Protein AF-A0A7X7JDB0-F1 (afdb_monomer_lite)

pLDDT: mean 76.6, std 17.52, range [38.16, 93.31]

Foldseek 3Di:
DDDDDDDDDDPPDDDPPPPPPPVPVVPPQLLRLLLVLLLVVLVVVCPVVVDDPVRSVVSSVVLSVVLVVVLVVCPPPDPVVNSVVSSQQSNPWDWDQDPNDIDIRTDDPPPD

Structure (mmCIF, N/CA/C/O backbone):
data_AF-A0A7X7JDB0-F1
#
_entry.id   AF-A0A7X7JDB0-F1
#
loop_
_atom_site.group_PDB
_atom_site.id
_atom_site.type_symbol
_atom_site.label_atom_id
_atom_site.label_alt_id
_atom_site.label_comp_id
_atom_site.label_asym_id
_atom_site.label_entity_id
_atom_site.label_seq_id
_atom_site.pdbx_PDB_ins_code
_atom_site.Cartn_x
_atom_site.Cartn_y
_atom_site.Cartn_z
_atom_site.occupancy
_atom_site.B_iso_or_equiv
_atom_site.auth_seq_id
_atom_site.auth_comp_id
_atom_site.auth_asym_id
_atom_site.auth_atom_id
_atom_site.pdbx_PDB_model_num
ATOM 1 N N . MET A 1 1 ? 81.107 20.202 18.793 1.00 38.38 1 MET A N 1
ATOM 2 C CA . MET A 1 1 ? 80.310 21.178 19.566 1.00 38.38 1 MET A CA 1
ATOM 3 C C . MET A 1 1 ? 78.838 20.782 19.511 1.00 38.38 1 MET A C 1
ATOM 5 O O . MET A 1 1 ? 78.437 20.265 18.482 1.00 38.38 1 MET A O 1
ATOM 9 N N . ALA A 1 2 ? 78.121 21.019 20.621 1.00 44.66 2 ALA A N 1
ATOM 10 C CA . ALA A 1 2 ? 76.658 21.043 20.850 1.00 44.66 2 ALA A CA 1
ATOM 11 C C . ALA A 1 2 ? 75.827 19.797 20.439 1.00 44.66 2 ALA A C 1
ATOM 13 O O . ALA A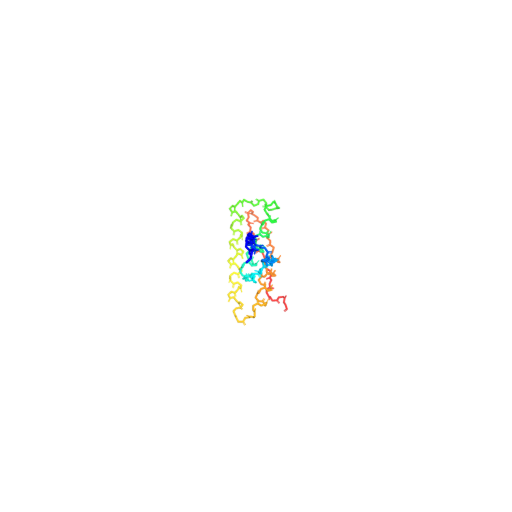 1 2 ? 75.611 19.561 19.261 1.00 44.66 2 ALA A O 1
ATOM 14 N N . ARG A 1 3 ? 75.470 18.859 21.338 1.00 44.59 3 ARG A N 1
ATOM 15 C CA . ARG A 1 3 ? 74.411 18.863 22.392 1.00 44.59 3 ARG A CA 1
ATOM 16 C C . ARG A 1 3 ? 72.982 19.142 21.881 1.00 44.59 3 ARG A C 1
ATOM 18 O O . ARG A 1 3 ? 72.716 20.284 21.550 1.00 44.59 3 ARG A O 1
ATOM 25 N N . ARG A 1 4 ? 72.118 18.115 22.053 1.00 48.72 4 ARG A N 1
ATOM 26 C CA . ARG A 1 4 ? 70.764 18.119 22.683 1.00 48.72 4 ARG A CA 1
ATOM 27 C C . ARG A 1 4 ? 69.717 19.059 22.051 1.00 48.72 4 ARG A C 1
ATOM 29 O O . ARG A 1 4 ? 70.012 20.188 21.733 1.00 48.72 4 ARG A O 1
ATOM 36 N N . GLU A 1 5 ? 68.443 18.732 21.890 1.00 50.44 5 GLU A N 1
ATOM 37 C CA . GLU A 1 5 ? 67.515 17.867 22.615 1.00 50.44 5 GLU A CA 1
ATOM 38 C C . GLU A 1 5 ? 66.185 17.914 21.826 1.00 50.44 5 GLU A C 1
ATOM 40 O O . GLU A 1 5 ? 65.888 18.935 21.215 1.00 50.44 5 GLU A O 1
ATOM 45 N N . ARG A 1 6 ? 65.375 16.851 21.928 1.00 55.41 6 ARG A N 1
ATOM 46 C CA . ARG A 1 6 ? 63.895 16.864 21.952 1.00 55.41 6 ARG A CA 1
ATOM 47 C C . ARG A 1 6 ? 63.127 17.674 20.890 1.00 55.41 6 ARG A C 1
ATOM 49 O O . ARG A 1 6 ? 63.051 18.896 20.972 1.00 55.41 6 ARG A O 1
ATOM 56 N N . ARG A 1 7 ? 62.300 16.955 20.121 1.00 54.41 7 ARG A N 1
ATOM 57 C CA . ARG A 1 7 ? 60.819 17.019 20.196 1.00 54.41 7 ARG A CA 1
ATOM 58 C C . ARG A 1 7 ? 60.202 16.022 19.203 1.00 54.41 7 ARG A C 1
ATOM 60 O O . ARG A 1 7 ? 60.166 16.287 18.012 1.00 54.41 7 ARG A O 1
ATOM 67 N N . GLU A 1 8 ? 59.688 14.907 19.718 1.00 56.81 8 GLU A N 1
ATOM 68 C CA . GLU A 1 8 ? 58.371 14.427 19.272 1.00 56.81 8 GLU A CA 1
ATOM 69 C C . GLU A 1 8 ? 57.351 15.450 19.803 1.00 56.81 8 GLU A C 1
ATOM 71 O O . GLU A 1 8 ? 57.485 15.893 20.952 1.00 56.81 8 GLU A O 1
ATOM 76 N N . PRO A 1 9 ? 56.472 15.982 18.943 1.00 49.16 9 PRO A N 1
ATOM 77 C CA . PRO A 1 9 ? 55.128 15.420 18.741 1.00 49.16 9 PRO A CA 1
ATOM 78 C C . PRO A 1 9 ? 54.770 15.456 17.229 1.00 49.16 9 PRO A C 1
ATOM 80 O O . PRO A 1 9 ? 55.469 16.088 16.452 1.00 49.16 9 PRO A O 1
ATOM 83 N N . GLN A 1 10 ? 53.755 14.815 16.661 1.00 48.53 10 GLN A N 1
ATOM 84 C CA . GLN A 1 10 ? 52.396 14.546 17.108 1.00 48.53 10 GLN A CA 1
ATOM 85 C C . GLN A 1 10 ? 51.769 13.639 16.022 1.00 48.53 10 GLN A C 1
ATOM 87 O O . GLN A 1 10 ? 52.063 13.848 14.842 1.00 48.53 10 GLN A O 1
ATOM 92 N N . PRO A 1 11 ? 50.917 12.656 16.350 1.00 50.03 11 PRO A N 1
ATOM 93 C CA . PRO A 1 11 ? 50.063 12.048 15.343 1.00 50.03 11 PRO A CA 1
ATOM 94 C C . PRO A 1 11 ? 48.993 13.083 14.989 1.00 50.03 11 PRO A C 1
ATOM 96 O O . PRO A 1 11 ? 48.134 13.372 15.823 1.00 50.03 11 PRO A O 1
ATOM 99 N N . ASP A 1 12 ? 49.045 13.653 13.785 1.00 46.03 12 ASP A N 1
ATOM 100 C CA . ASP A 1 12 ? 47.911 14.409 13.243 1.00 46.03 12 ASP A CA 1
ATOM 101 C C . ASP A 1 12 ? 46.805 13.403 12.898 1.00 46.03 12 ASP A C 1
ATOM 103 O O . ASP A 1 12 ? 46.630 12.937 11.772 1.00 46.03 12 ASP A O 1
ATOM 107 N N . ARG A 1 13 ? 46.084 13.014 13.952 1.00 51.25 13 ARG A N 1
ATOM 108 C CA . ARG A 1 13 ? 44.655 12.759 13.861 1.00 51.25 13 ARG A CA 1
ATOM 109 C C . ARG A 1 13 ? 44.000 14.027 13.317 1.00 51.25 13 ARG A C 1
ATOM 111 O O . ARG A 1 13 ? 44.428 15.127 13.635 1.00 51.25 13 ARG A O 1
ATOM 118 N N . GLU A 1 14 ? 42.912 13.825 12.585 1.00 51.72 14 GLU A N 1
ATOM 119 C CA . GLU A 1 14 ? 41.946 14.858 12.199 1.00 51.72 14 GLU A CA 1
ATOM 120 C C . GLU A 1 14 ? 42.355 15.709 10.994 1.00 51.72 14 GLU A C 1
ATOM 122 O O . GLU A 1 14 ? 42.725 16.876 11.084 1.00 51.72 14 GLU A O 1
ATOM 127 N N . ARG A 1 15 ? 42.137 15.129 9.812 1.00 48.94 15 ARG A N 1
ATOM 128 C CA . ARG A 1 15 ? 41.114 15.630 8.880 1.00 48.94 15 ARG A CA 1
ATOM 129 C C . ARG A 1 15 ? 40.831 14.559 7.826 1.00 48.94 15 ARG A C 1
ATOM 131 O O . ARG A 1 15 ? 40.924 14.805 6.625 1.00 48.94 15 ARG A O 1
ATOM 138 N N . ASP A 1 16 ? 40.356 13.402 8.297 1.00 44.94 16 ASP A N 1
ATOM 139 C CA . ASP A 1 16 ? 39.174 12.819 7.660 1.00 44.94 16 ASP A CA 1
ATOM 140 C C . ASP A 1 16 ? 38.101 13.887 7.800 1.00 44.94 16 ASP A C 1
ATOM 142 O O . ASP A 1 16 ? 37.413 14.013 8.808 1.00 44.94 16 ASP A O 1
ATOM 146 N N . ARG A 1 17 ? 38.129 14.812 6.842 1.00 50.50 17 ARG A N 1
ATOM 147 C CA . ARG A 1 17 ? 37.141 15.852 6.685 1.00 50.50 17 ARG A CA 1
ATOM 148 C C . ARG A 1 17 ? 35.876 15.056 6.516 1.00 50.50 17 ARG A C 1
ATOM 150 O O . ARG A 1 17 ? 35.732 14.445 5.460 1.00 50.50 17 ARG A O 1
ATOM 157 N N . GLU A 1 18 ? 35.087 15.009 7.588 1.00 53.06 18 GLU A N 1
ATOM 158 C CA . GLU A 1 18 ? 33.731 14.498 7.648 1.00 53.06 18 GLU A CA 1
ATOM 159 C C . GLU A 1 18 ? 33.100 14.840 6.308 1.00 53.06 18 GLU A C 1
ATOM 161 O O . GLU A 1 18 ? 32.641 15.958 6.053 1.00 53.06 18 GLU A O 1
ATOM 166 N N . ARG A 1 19 ? 33.166 13.881 5.381 1.00 50.09 19 ARG A N 1
ATOM 167 C CA . ARG A 1 19 ? 32.180 13.828 4.336 1.00 50.09 19 ARG A CA 1
ATOM 168 C C . ARG A 1 19 ? 30.934 13.711 5.192 1.00 50.09 19 ARG A C 1
ATOM 170 O O . ARG A 1 19 ? 30.899 12.806 6.029 1.00 50.09 19 ARG A O 1
ATOM 177 N N . PRO A 1 20 ? 29.944 14.604 5.049 1.00 50.06 20 PRO A N 1
ATOM 178 C CA . PRO A 1 20 ? 28.624 14.172 5.419 1.00 50.06 20 PRO A CA 1
ATOM 179 C C . PRO A 1 20 ? 28.517 12.839 4.690 1.00 50.06 20 PRO A C 1
ATOM 181 O O . PRO A 1 20 ? 28.687 12.792 3.461 1.00 50.06 20 PRO A O 1
ATOM 184 N N . GLU A 1 21 ? 28.361 11.759 5.442 1.00 50.81 21 GLU A N 1
ATOM 185 C CA . GLU A 1 21 ? 27.565 10.649 4.982 1.00 50.81 21 GLU A CA 1
ATOM 186 C C . GLU A 1 21 ? 26.248 11.330 4.607 1.00 50.81 21 GLU A C 1
ATOM 188 O O . GLU A 1 21 ? 25.311 11.449 5.383 1.00 50.81 21 GLU A O 1
ATOM 193 N N . ARG A 1 22 ? 26.211 11.920 3.402 1.00 47.09 22 ARG A N 1
ATOM 194 C CA . ARG A 1 22 ? 25.029 11.850 2.593 1.00 47.09 22 ARG A CA 1
ATOM 195 C C . ARG A 1 22 ? 24.848 10.356 2.599 1.00 47.09 22 ARG A C 1
ATOM 197 O O . ARG A 1 22 ? 25.644 9.662 1.962 1.00 47.09 22 ARG A O 1
ATOM 204 N N . GLU A 1 23 ? 23.935 9.890 3.448 1.00 50.19 23 GLU A N 1
ATOM 205 C CA . GLU A 1 23 ? 23.123 8.742 3.126 1.00 50.19 23 GLU A CA 1
ATOM 206 C C . GLU A 1 23 ? 22.862 8.939 1.643 1.00 50.19 23 GLU A C 1
ATOM 208 O O . GLU A 1 23 ? 22.119 9.822 1.208 1.00 50.19 23 GLU A O 1
ATOM 213 N N . ILE A 1 24 ? 23.674 8.259 0.838 1.00 47.81 24 ILE A N 1
ATOM 214 C CA . ILE A 1 24 ? 23.280 7.936 -0.501 1.00 47.81 24 ILE A CA 1
ATOM 215 C C . ILE A 1 24 ? 22.104 7.051 -0.141 1.00 47.81 24 ILE A C 1
ATOM 217 O O . ILE A 1 24 ? 22.314 5.904 0.242 1.00 47.81 24 ILE A O 1
ATOM 221 N N . GLU A 1 25 ? 20.912 7.653 -0.045 1.00 52.78 25 GLU A N 1
ATOM 222 C CA . GLU A 1 25 ? 19.671 6.914 -0.117 1.00 52.78 25 GLU A CA 1
ATOM 223 C C . GLU A 1 25 ? 19.861 6.142 -1.410 1.00 52.78 25 GLU A C 1
ATOM 225 O O . GLU A 1 25 ? 19.766 6.695 -2.511 1.00 52.78 25 GLU A O 1
ATOM 230 N N . GLU A 1 26 ? 20.321 4.897 -1.266 1.00 56.69 26 GLU A N 1
ATOM 231 C CA . GLU A 1 26 ? 20.282 3.944 -2.347 1.00 56.69 26 GLU A CA 1
ATOM 232 C C . GLU A 1 26 ? 18.865 4.066 -2.888 1.00 56.69 26 GLU A C 1
ATOM 234 O O . GLU A 1 26 ? 17.929 4.103 -2.077 1.00 56.69 26 GLU A O 1
ATOM 239 N N . PRO A 1 27 ? 18.699 4.260 -4.206 1.00 56.66 27 PRO A N 1
ATOM 240 C CA . PRO A 1 27 ? 17.381 4.488 -4.765 1.00 56.66 27 PRO A CA 1
ATOM 241 C C . PRO A 1 27 ? 16.471 3.386 -4.237 1.00 56.66 27 PRO A C 1
ATOM 243 O O . PRO A 1 27 ? 16.732 2.206 -4.474 1.00 56.66 27 PRO A O 1
ATOM 246 N N . GLU A 1 28 ? 15.483 3.772 -3.422 1.00 60.50 28 GLU A N 1
ATOM 2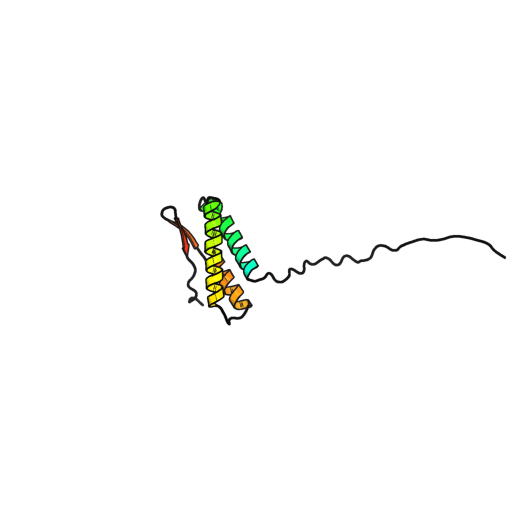47 C CA . GLU A 1 28 ? 14.618 2.803 -2.767 1.00 60.50 28 GLU A CA 1
ATOM 248 C C . GLU A 1 28 ? 14.039 1.903 -3.844 1.00 60.50 28 GLU A C 1
ATOM 250 O O . GLU A 1 28 ? 13.391 2.390 -4.776 1.00 60.50 28 GLU A O 1
ATOM 255 N N . HIS A 1 29 ? 14.287 0.598 -3.720 1.00 65.00 29 HIS A N 1
ATOM 256 C CA . HIS A 1 29 ? 13.660 -0.379 -4.592 1.00 65.00 29 HIS A CA 1
ATOM 257 C C . HIS A 1 29 ? 12.152 -0.104 -4.639 1.00 65.00 29 HIS A C 1
ATOM 259 O O . HIS A 1 29 ? 11.528 0.195 -3.621 1.00 65.00 29 HIS A O 1
ATOM 265 N N . GLU A 1 30 ? 11.558 -0.203 -5.824 1.00 67.50 30 GLU A N 1
ATOM 266 C CA . GLU A 1 30 ? 10.164 0.181 -6.093 1.00 67.50 30 GLU A CA 1
ATOM 267 C C . GLU A 1 30 ? 9.171 -0.488 -5.125 1.00 67.50 30 GLU A C 1
ATOM 269 O O . GLU A 1 30 ? 8.183 0.110 -4.695 1.00 67.50 30 GLU A O 1
ATOM 274 N N . SER A 1 31 ? 9.489 -1.716 -4.710 1.00 66.81 31 SER A N 1
ATOM 275 C CA . SER A 1 31 ? 8.760 -2.490 -3.708 1.00 66.81 31 SER A CA 1
ATOM 276 C C . SER A 1 31 ? 8.795 -1.868 -2.306 1.00 66.81 31 SER A C 1
ATOM 278 O O . SER A 1 31 ? 7.797 -1.924 -1.589 1.00 66.81 31 SER A O 1
ATOM 280 N N . VAL A 1 32 ? 9.905 -1.239 -1.915 1.00 73.19 32 VAL A N 1
ATOM 281 C CA . VAL A 1 32 ? 10.064 -0.534 -0.634 1.00 73.19 32 VAL A CA 1
ATOM 282 C C . VAL A 1 32 ? 9.233 0.744 -0.626 1.00 73.19 32 VAL A C 1
ATOM 284 O O . VAL A 1 32 ? 8.511 0.989 0.341 1.00 73.19 32 VAL A O 1
ATOM 287 N N . ALA A 1 33 ? 9.257 1.512 -1.717 1.00 75.69 33 ALA A N 1
ATOM 288 C CA . ALA A 1 33 ? 8.430 2.709 -1.853 1.00 75.69 33 ALA A CA 1
ATOM 289 C C . ALA A 1 33 ? 6.928 2.365 -1.785 1.00 75.69 33 ALA A C 1
ATOM 291 O O . ALA A 1 33 ? 6.166 3.021 -1.068 1.00 75.69 33 ALA A O 1
ATOM 292 N N . ALA A 1 34 ? 6.506 1.287 -2.455 1.00 75.81 34 ALA A N 1
ATOM 293 C CA . ALA A 1 34 ? 5.129 0.805 -2.393 1.00 75.81 34 ALA A CA 1
ATOM 294 C C . ALA A 1 34 ? 4.736 0.338 -0.979 1.00 75.81 34 ALA A C 1
ATOM 296 O O . ALA A 1 34 ? 3.675 0.718 -0.480 1.00 75.81 34 ALA A O 1
ATOM 297 N N . LEU A 1 35 ? 5.602 -0.422 -0.295 1.00 82.88 35 LEU A N 1
ATOM 298 C CA . LEU A 1 35 ? 5.383 -0.853 1.091 1.00 82.88 35 LEU A CA 1
ATOM 299 C C . LEU A 1 35 ? 5.246 0.334 2.048 1.00 82.88 35 LEU A C 1
ATOM 301 O O . LEU A 1 35 ? 4.329 0.358 2.870 1.00 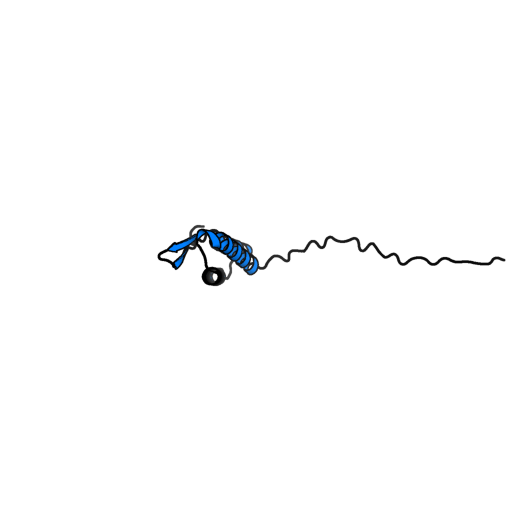82.88 35 LEU A O 1
ATOM 305 N N . LYS A 1 36 ? 6.110 1.345 1.920 1.00 84.44 36 LYS A N 1
ATOM 306 C CA . LYS A 1 36 ? 6.005 2.582 2.703 1.00 84.44 36 LYS A CA 1
ATOM 307 C C . LYS A 1 36 ? 4.672 3.281 2.452 1.00 84.44 36 LYS A C 1
ATOM 309 O O . LYS A 1 36 ? 3.991 3.624 3.415 1.00 84.44 36 LYS A O 1
ATOM 314 N N . GLY A 1 37 ? 4.253 3.404 1.191 1.00 84.25 37 GLY A N 1
ATOM 315 C CA . GLY A 1 37 ? 2.941 3.950 0.833 1.00 84.25 37 GLY A CA 1
ATOM 316 C C . GLY A 1 37 ? 1.780 3.197 1.494 1.00 84.25 37 GLY A C 1
ATOM 317 O O . GLY A 1 37 ? 0.891 3.818 2.083 1.00 84.25 37 GLY A O 1
ATOM 318 N N . ILE A 1 38 ? 1.817 1.860 1.480 1.00 87.75 38 ILE A N 1
ATOM 319 C CA . ILE A 1 38 ? 0.803 1.007 2.119 1.00 87.75 38 ILE A CA 1
ATOM 320 C C . ILE A 1 38 ? 0.764 1.231 3.637 1.00 87.75 38 ILE A C 1
ATOM 322 O O . ILE A 1 38 ? -0.320 1.367 4.213 1.00 87.75 38 ILE A O 1
ATOM 326 N N . LEU A 1 39 ? 1.924 1.296 4.295 1.00 87.75 39 LEU A N 1
ATOM 327 C CA . LEU A 1 39 ? 2.012 1.526 5.740 1.00 87.75 39 LEU A CA 1
ATOM 328 C C . LEU A 1 39 ? 1.502 2.918 6.122 1.00 87.75 39 LEU A C 1
ATOM 330 O O . LEU A 1 39 ? 0.693 3.046 7.045 1.00 87.75 39 LEU A O 1
ATOM 334 N N . THR A 1 40 ? 1.906 3.954 5.384 1.00 88.94 40 THR A N 1
ATOM 335 C CA . THR A 1 40 ? 1.421 5.324 5.588 1.00 88.94 40 THR A CA 1
ATOM 336 C C . THR A 1 40 ? -0.097 5.382 5.454 1.00 88.94 40 THR A C 1
ATOM 338 O O . THR A 1 40 ? -0.770 5.923 6.332 1.00 88.94 40 THR A O 1
ATOM 341 N N . LYS A 1 41 ? -0.664 4.747 4.426 1.00 87.12 41 LYS A N 1
ATOM 342 C CA . LYS A 1 41 ? -2.113 4.711 4.220 1.00 87.12 41 LYS A CA 1
ATOM 343 C C . LYS A 1 41 ? -2.853 3.906 5.283 1.00 87.12 41 LYS A C 1
ATOM 345 O O . LYS A 1 41 ? -3.882 4.342 5.779 1.00 87.12 41 LYS A O 1
ATOM 350 N N . THR A 1 42 ? -2.327 2.755 5.685 1.00 86.38 42 THR A N 1
ATOM 351 C CA . THR A 1 42 ? -2.955 1.951 6.743 1.00 86.38 42 THR A CA 1
ATOM 352 C C . THR A 1 42 ? -2.948 2.699 8.074 1.00 86.38 42 THR A C 1
ATOM 354 O O . THR A 1 42 ? -3.958 2.725 8.774 1.00 86.38 42 THR A O 1
ATOM 357 N N . SER A 1 43 ? -1.838 3.367 8.407 1.00 87.12 43 SER A N 1
ATOM 358 C CA . SER A 1 43 ? -1.722 4.128 9.655 1.00 87.12 43 SER A CA 1
ATOM 359 C C . SER A 1 43 ? -2.717 5.289 9.745 1.00 87.12 43 SER A C 1
ATOM 361 O O . SER A 1 43 ? -3.280 5.522 10.818 1.00 87.12 43 SER A O 1
ATOM 363 N N . SER A 1 44 ? -3.005 5.971 8.629 1.00 87.69 44 SER A N 1
ATOM 364 C CA . SER A 1 44 ? -4.005 7.045 8.593 1.00 87.69 44 SER A CA 1
ATOM 365 C C . SER A 1 44 ? -5.440 6.533 8.773 1.00 87.69 44 SER A C 1
ATOM 367 O O . SER A 1 44 ? -6.299 7.284 9.234 1.00 87.69 44 SER A O 1
ATOM 369 N N . LEU A 1 45 ? -5.691 5.249 8.493 1.00 88.94 45 LEU A N 1
ATOM 370 C CA . LEU A 1 45 ? -7.005 4.609 8.586 1.00 88.94 45 LEU A CA 1
ATOM 371 C C . LEU A 1 45 ? -7.287 3.938 9.938 1.00 88.94 45 LEU A C 1
ATOM 373 O O . LEU A 1 45 ? -8.448 3.643 10.225 1.00 88.94 45 LEU A O 1
ATOM 377 N N . LEU A 1 46 ? -6.276 3.763 10.800 1.00 86.75 46 LEU A N 1
ATOM 378 C CA . LEU A 1 46 ? -6.423 3.083 12.096 1.00 86.75 46 LEU A CA 1
ATOM 379 C C . LEU A 1 46 ? -7.543 3.675 12.959 1.00 86.75 46 LEU A C 1
ATOM 381 O O . LEU A 1 46 ? -8.411 2.948 13.434 1.00 86.75 46 LEU A O 1
ATOM 385 N N . LYS A 1 47 ? -7.537 4.999 13.163 1.00 85.94 47 LYS A N 1
ATOM 386 C CA . LYS A 1 47 ? -8.554 5.678 13.983 1.00 85.94 47 LYS A CA 1
ATOM 387 C C . LYS A 1 47 ? -9.879 5.880 13.237 1.00 85.94 47 LYS A C 1
ATOM 389 O O . LYS A 1 47 ? -10.904 5.550 13.823 1.00 85.94 47 LYS A O 1
ATOM 394 N N . PRO A 1 48 ? -9.899 6.386 11.986 1.00 87.44 48 PRO A N 1
ATOM 395 C CA . PRO A 1 48 ? -11.153 6.652 11.280 1.00 87.44 48 PRO A CA 1
ATOM 396 C C . PRO A 1 48 ? -12.012 5.409 11.033 1.00 87.44 48 PRO A C 1
ATOM 398 O O . PRO A 1 48 ? -13.232 5.505 11.094 1.00 87.44 48 PRO A O 1
ATOM 401 N N . LEU A 1 49 ? -11.392 4.251 10.782 1.00 87.50 49 LEU A N 1
ATOM 402 C CA . LEU A 1 49 ? -12.107 2.993 10.534 1.00 87.50 49 LEU A CA 1
ATOM 403 C C . LEU A 1 49 ? -12.144 2.063 11.754 1.00 87.50 49 LEU A C 1
ATOM 405 O O . LEU A 1 49 ? -12.638 0.938 11.642 1.00 87.50 49 LEU A O 1
ATOM 409 N N . GLY A 1 50 ? -11.607 2.511 12.895 1.00 89.44 50 GLY A N 1
ATOM 410 C CA . GLY A 1 50 ? -11.540 1.726 14.128 1.00 89.44 50 GLY A CA 1
ATOM 411 C C . GLY A 1 50 ? -10.841 0.381 13.936 1.00 89.44 50 GLY A C 1
ATOM 412 O O . GLY A 1 50 ? -11.338 -0.630 14.421 1.00 89.44 50 GLY A O 1
ATOM 413 N N . LEU A 1 51 ? -9.740 0.352 13.179 1.00 90.06 51 LEU A N 1
ATOM 414 C CA . LEU A 1 51 ? -9.067 -0.896 12.826 1.00 90.06 51 LEU A CA 1
ATOM 415 C C . LEU A 1 51 ? -8.418 -1.530 14.055 1.00 90.06 51 LEU A C 1
ATOM 417 O O . LEU A 1 51 ? -7.605 -0.9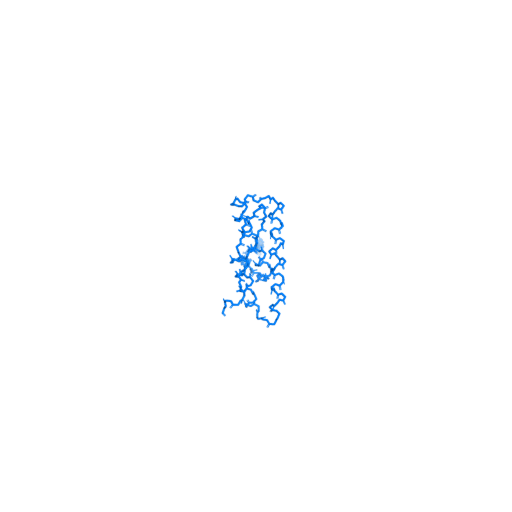12 14.749 1.00 90.06 51 LEU A O 1
ATOM 421 N N . THR A 1 52 ? -8.715 -2.802 14.270 1.00 91.31 52 THR A N 1
ATOM 422 C CA . THR A 1 52 ? -7.938 -3.664 15.158 1.00 91.31 52 THR A CA 1
ATOM 423 C C . THR A 1 52 ? -6.547 -3.931 14.565 1.00 91.31 52 THR A C 1
ATOM 425 O O . THR A 1 52 ? -6.350 -3.824 13.350 1.00 91.31 52 THR A O 1
ATOM 428 N N . PRO A 1 53 ? -5.556 -4.327 15.384 1.00 87.94 53 PRO A N 1
ATOM 429 C CA . PRO A 1 53 ? -4.238 -4.717 14.879 1.00 87.94 53 PRO A CA 1
ATOM 430 C C . PRO A 1 53 ? -4.300 -5.823 13.814 1.00 87.94 53 PRO A C 1
ATOM 432 O O . PRO A 1 53 ? -3.542 -5.801 12.844 1.00 87.94 53 PRO A O 1
ATOM 435 N N . GLN A 1 54 ? -5.224 -6.774 13.971 1.00 90.75 54 GLN A N 1
ATOM 436 C CA . GLN A 1 54 ? -5.450 -7.861 13.024 1.00 90.75 54 GLN A CA 1
ATOM 437 C C . GLN A 1 54 ? -5.997 -7.337 11.693 1.00 90.75 54 GLN A C 1
ATOM 439 O O . GLN A 1 54 ? -5.470 -7.689 10.642 1.00 90.75 54 GLN A O 1
ATOM 444 N N . GLU A 1 55 ? -7.001 -6.460 11.729 1.00 90.69 55 GLU A N 1
ATOM 445 C CA . GLU A 1 55 ? -7.560 -5.839 10.523 1.00 90.69 55 GLU A CA 1
ATOM 446 C C . GLU A 1 55 ? -6.531 -4.965 9.800 1.00 90.69 55 GLU A C 1
ATOM 448 O O . GLU A 1 55 ? -6.428 -5.028 8.579 1.00 90.69 55 GLU A O 1
ATOM 453 N N . ALA A 1 56 ? -5.726 -4.197 10.538 1.00 88.62 56 ALA A N 1
ATOM 454 C CA . ALA A 1 56 ? -4.647 -3.401 9.961 1.00 88.62 56 ALA A CA 1
ATOM 455 C C . ALA A 1 56 ? -3.594 -4.288 9.277 1.00 88.62 56 ALA A C 1
ATOM 457 O O . ALA A 1 56 ? -3.155 -3.988 8.169 1.00 88.62 56 ALA A O 1
ATOM 458 N N . THR A 1 57 ? -3.229 -5.412 9.902 1.00 88.56 57 THR A N 1
ATOM 459 C CA . THR A 1 57 ? -2.291 -6.385 9.320 1.00 88.56 57 THR A CA 1
ATOM 460 C C . THR A 1 57 ? -2.865 -7.008 8.046 1.00 88.56 57 THR A C 1
ATOM 462 O O . THR A 1 57 ? -2.189 -7.046 7.019 1.00 88.56 57 THR A O 1
ATOM 465 N N . ALA A 1 58 ? -4.128 -7.440 8.083 1.00 91.00 58 ALA A N 1
ATOM 466 C CA . ALA A 1 58 ? -4.813 -8.012 6.927 1.00 91.00 58 ALA A CA 1
ATOM 467 C C . ALA A 1 58 ? -4.969 -6.996 5.781 1.00 91.00 58 ALA A C 1
ATOM 469 O O . ALA A 1 58 ? -4.838 -7.359 4.612 1.00 91.00 58 ALA A O 1
ATOM 470 N N . LEU A 1 59 ? -5.207 -5.721 6.106 1.00 91.56 59 LEU A N 1
ATOM 471 C CA . LEU A 1 59 ? -5.282 -4.635 5.132 1.00 91.56 59 LEU A CA 1
ATOM 472 C C . LEU A 1 59 ? -3.934 -4.418 4.432 1.00 91.56 59 LEU A C 1
ATOM 474 O O . LEU A 1 59 ? -3.895 -4.386 3.204 1.00 91.56 59 LEU A O 1
ATOM 478 N N . VAL A 1 60 ? -2.833 -4.338 5.189 1.00 91.81 60 VAL A N 1
ATOM 479 C CA . VAL A 1 60 ? -1.477 -4.227 4.620 1.00 91.81 60 VAL A CA 1
ATOM 480 C C . VAL A 1 60 ? -1.184 -5.404 3.697 1.00 91.81 60 VAL A C 1
ATOM 482 O O . VAL A 1 60 ? -0.723 -5.195 2.577 1.00 91.81 60 VAL A O 1
ATOM 485 N N . GLN A 1 61 ? -1.487 -6.628 4.139 1.00 91.25 61 GLN A N 1
ATOM 486 C CA . GLN A 1 61 ? -1.248 -7.832 3.350 1.00 91.25 61 GLN A CA 1
ATOM 487 C C . GLN A 1 61 ? -2.025 -7.806 2.028 1.00 91.25 61 GLN A C 1
ATOM 489 O O . GLN A 1 61 ? -1.420 -7.962 0.970 1.00 91.25 61 GLN A O 1
ATOM 494 N N . ARG A 1 62 ? -3.335 -7.532 2.067 1.00 92.19 62 ARG A N 1
ATOM 495 C CA . ARG A 1 62 ? -4.170 -7.426 0.858 1.00 92.19 62 ARG A CA 1
ATOM 496 C C . ARG A 1 62 ? -3.667 -6.354 -0.101 1.00 92.19 62 ARG A C 1
ATOM 498 O O . ARG A 1 62 ? -3.606 -6.577 -1.308 1.00 92.19 62 ARG A O 1
ATOM 505 N N . MET A 1 63 ? -3.290 -5.191 0.430 1.00 91.25 63 MET A N 1
ATOM 506 C CA . MET A 1 63 ? -2.759 -4.111 -0.394 1.00 91.25 63 MET A CA 1
ATOM 507 C C . MET A 1 63 ? -1.426 -4.475 -1.045 1.00 91.25 63 MET A C 1
ATOM 509 O O . MET A 1 63 ? -1.203 -4.123 -2.201 1.00 91.25 63 MET A O 1
ATOM 513 N N . TYR A 1 64 ? -0.564 -5.193 -0.328 1.00 89.69 64 TYR A N 1
ATOM 514 C CA . TYR A 1 64 ? 0.711 -5.659 -0.854 1.00 89.69 64 TYR A CA 1
ATOM 515 C C . TYR A 1 64 ? 0.533 -6.733 -1.932 1.00 89.69 64 TYR A C 1
ATOM 517 O O . TYR A 1 64 ? 1.137 -6.626 -2.995 1.00 89.69 64 TYR A O 1
ATOM 525 N N . GLU A 1 65 ? -0.346 -7.713 -1.710 1.00 89.81 65 GLU A N 1
ATOM 526 C CA . GLU A 1 65 ? -0.694 -8.736 -2.705 1.00 89.81 65 GLU A CA 1
ATOM 527 C C . GLU A 1 65 ? -1.209 -8.104 -4.008 1.00 89.81 65 GLU A C 1
ATOM 529 O O . GLU A 1 65 ? -0.770 -8.488 -5.091 1.00 89.81 65 GLU A O 1
ATOM 534 N N . ASN A 1 66 ? -2.058 -7.074 -3.919 1.00 89.44 66 ASN A N 1
ATOM 535 C CA . ASN A 1 66 ? -2.531 -6.346 -5.099 1.00 89.44 66 ASN A CA 1
ATOM 536 C C . ASN A 1 66 ? -1.405 -5.590 -5.825 1.00 89.44 66 ASN A C 1
ATOM 538 O O . ASN A 1 66 ? -1.371 -5.566 -7.053 1.00 89.44 66 ASN A O 1
ATOM 542 N N . VAL A 1 67 ? -0.472 -4.976 -5.089 1.00 88.62 67 VAL A N 1
ATOM 543 C CA . VAL A 1 67 ? 0.707 -4.336 -5.696 1.00 88.62 67 VAL A CA 1
ATOM 544 C C . VAL A 1 67 ? 1.551 -5.361 -6.451 1.00 88.62 67 VAL A C 1
ATOM 546 O O . VAL A 1 67 ? 1.975 -5.066 -7.563 1.00 88.62 67 VAL A O 1
ATOM 549 N N . LEU A 1 68 ? 1.757 -6.559 -5.895 1.00 88.75 68 LEU A N 1
ATOM 550 C CA . LEU A 1 68 ? 2.494 -7.631 -6.572 1.00 88.75 68 LEU A CA 1
ATOM 551 C C . LEU A 1 68 ? 1.780 -8.124 -7.839 1.00 88.75 68 LEU A C 1
ATOM 553 O O . LEU A 1 68 ? 2.433 -8.318 -8.862 1.00 88.75 68 LEU A O 1
ATOM 557 N N . ASP A 1 69 ? 0.454 -8.294 -7.794 1.00 88.75 69 ASP A N 1
ATOM 558 C CA . ASP A 1 69 ? -0.338 -8.666 -8.976 1.00 88.75 69 ASP A CA 1
ATOM 559 C C . ASP A 1 69 ? -0.228 -7.605 -10.080 1.00 88.75 69 ASP A C 1
ATOM 561 O O . ASP A 1 69 ? 0.074 -7.907 -11.236 1.00 88.75 69 ASP A O 1
ATOM 565 N N . MET A 1 70 ? -0.399 -6.335 -9.713 1.00 86.75 70 MET A N 1
ATOM 566 C CA . MET A 1 70 ? -0.268 -5.223 -10.647 1.00 86.75 70 MET A CA 1
ATOM 567 C C . MET A 1 70 ? 1.135 -5.100 -11.220 1.00 86.75 70 MET A C 1
ATOM 569 O O . MET A 1 70 ? 1.278 -4.854 -12.414 1.00 86.75 70 MET A O 1
ATOM 573 N N . ASP A 1 71 ? 2.161 -5.297 -10.401 1.00 87.12 71 ASP A N 1
ATOM 574 C CA . ASP A 1 71 ? 3.542 -5.269 -10.857 1.00 87.12 71 ASP A CA 1
ATOM 575 C C . ASP A 1 71 ? 3.818 -6.382 -11.879 1.00 87.12 71 ASP A C 1
ATOM 577 O O . ASP A 1 71 ? 4.387 -6.135 -12.944 1.00 87.12 71 ASP A O 1
ATOM 581 N N . GLY A 1 72 ? 3.294 -7.586 -11.627 1.00 86.75 72 GLY A N 1
ATOM 582 C CA . GLY A 1 72 ? 3.342 -8.704 -12.571 1.00 86.75 72 GLY A CA 1
ATOM 583 C C . GLY A 1 72 ? 2.637 -8.422 -13.905 1.00 86.75 72 GLY A C 1
ATOM 584 O O . GLY A 1 72 ? 3.023 -8.969 -14.937 1.00 86.75 72 GLY A O 1
ATOM 585 N N . ARG A 1 73 ? 1.638 -7.532 -13.925 1.00 88.38 73 ARG A N 1
ATOM 586 C CA . ARG A 1 73 ? 0.946 -7.099 -15.154 1.00 88.38 73 ARG A CA 1
ATOM 587 C C . ARG A 1 73 ? 1.698 -6.019 -15.932 1.00 88.38 73 ARG A C 1
ATOM 589 O O . ARG A 1 73 ? 1.383 -5.801 -17.098 1.00 88.38 73 ARG A O 1
ATOM 596 N N . LEU A 1 74 ? 2.670 -5.355 -15.310 1.00 86.81 74 LEU A N 1
ATOM 597 C CA . LEU A 1 74 ? 3.487 -4.297 -15.912 1.00 86.81 74 LEU A CA 1
ATOM 598 C C . LEU A 1 74 ? 4.841 -4.820 -16.422 1.00 86.81 74 LEU A C 1
ATOM 600 O O . LEU A 1 74 ? 5.761 -4.044 -16.681 1.00 86.81 74 LEU A O 1
ATOM 604 N N . VAL A 1 75 ? 4.984 -6.138 -16.583 1.00 87.19 75 VAL A N 1
ATOM 605 C CA . VAL A 1 75 ? 6.193 -6.748 -17.147 1.00 87.19 75 VAL A CA 1
ATOM 606 C C . VAL A 1 75 ? 6.453 -6.194 -18.552 1.00 87.19 75 VAL A C 1
ATOM 608 O O . VAL A 1 75 ? 5.608 -6.285 -19.439 1.00 87.19 75 VAL A O 1
ATOM 611 N N . GLY A 1 76 ? 7.650 -5.637 -18.754 1.00 86.62 76 GLY A N 1
ATOM 612 C CA . GLY A 1 76 ? 8.069 -5.010 -20.013 1.00 86.62 76 GLY A CA 1
ATOM 613 C C . GLY A 1 76 ? 7.912 -3.486 -20.050 1.00 86.62 76 GLY A C 1
ATOM 614 O O . GLY A 1 76 ? 8.425 -2.857 -20.973 1.00 86.62 76 GLY A O 1
ATOM 615 N N . GLU A 1 77 ? 7.265 -2.887 -19.049 1.00 90.00 77 GLU A N 1
ATOM 616 C CA . GLU A 1 77 ? 7.240 -1.434 -18.861 1.00 90.00 77 GLU A CA 1
ATOM 617 C C . GLU A 1 77 ? 8.552 -0.924 -18.246 1.00 90.00 77 GLU A C 1
ATOM 619 O O . GLU A 1 77 ? 9.305 -1.674 -17.619 1.00 90.00 77 GLU A O 1
ATOM 624 N N . SER A 1 78 ? 8.833 0.371 -18.414 1.00 89.19 78 SER A N 1
ATOM 625 C CA . SER A 1 78 ? 9.985 0.996 -17.760 1.00 89.19 78 SER A CA 1
ATOM 626 C C . SER A 1 78 ? 9.811 1.037 -16.240 1.00 89.19 78 SER A C 1
ATOM 628 O O . SER A 1 78 ? 8.694 1.148 -15.734 1.00 89.19 78 SER A O 1
ATOM 630 N N . GLU A 1 79 ? 10.932 1.009 -15.520 1.00 84.50 79 GLU A N 1
ATOM 631 C CA . GLU A 1 79 ? 10.992 1.156 -14.057 1.00 84.50 79 GLU A CA 1
ATOM 632 C C . GLU A 1 79 ? 10.217 2.402 -13.585 1.00 84.50 79 GLU A C 1
ATOM 634 O O . GLU A 1 79 ? 9.290 2.320 -12.785 1.00 84.50 79 GLU A O 1
ATOM 639 N N . GLU A 1 80 ? 10.470 3.557 -14.207 1.00 86.75 80 GLU A N 1
ATOM 640 C CA . GLU A 1 80 ? 9.775 4.803 -13.858 1.00 86.75 80 GLU A CA 1
ATOM 641 C C . GLU A 1 80 ? 8.246 4.694 -14.010 1.00 86.75 80 GLU A C 1
ATOM 643 O O . GLU A 1 80 ? 7.493 5.145 -13.143 1.00 86.75 80 GLU A O 1
ATOM 648 N N . LYS A 1 81 ? 7.765 4.039 -15.076 1.00 87.06 81 LYS A N 1
ATOM 649 C CA . LYS A 1 81 ? 6.327 3.844 -15.296 1.00 87.06 81 LYS A CA 1
ATOM 650 C C . LYS A 1 81 ? 5.738 2.846 -14.300 1.00 87.06 81 LYS A C 1
ATOM 652 O O . LYS A 1 81 ? 4.653 3.102 -13.778 1.00 87.06 81 LYS A O 1
ATOM 657 N N . ARG A 1 82 ? 6.443 1.752 -13.990 1.00 87.50 82 ARG A N 1
ATOM 658 C CA . ARG A 1 82 ? 6.042 0.788 -12.948 1.00 87.50 82 ARG A CA 1
ATOM 659 C C . ARG A 1 82 ? 5.884 1.488 -11.606 1.00 87.50 82 ARG A C 1
ATOM 661 O O . ARG A 1 82 ? 4.796 1.467 -11.030 1.00 87.50 82 ARG A O 1
ATOM 668 N N . LYS A 1 83 ? 6.913 2.210 -11.164 1.00 85.06 83 LYS A N 1
ATOM 669 C CA . LYS A 1 83 ? 6.885 3.005 -9.933 1.00 85.06 83 LYS A CA 1
ATOM 670 C C . LYS A 1 83 ? 5.715 3.985 -9.898 1.00 85.06 83 LYS A C 1
ATOM 672 O O . LYS A 1 83 ? 4.995 4.033 -8.896 1.00 85.06 83 LYS A O 1
ATOM 677 N N . GLN A 1 84 ? 5.499 4.748 -10.971 1.00 88.00 84 GLN A N 1
ATOM 678 C CA . GLN A 1 84 ? 4.409 5.720 -11.047 1.00 88.00 84 GLN A CA 1
ATOM 679 C C . GLN A 1 84 ? 3.038 5.046 -10.911 1.00 88.00 84 GLN A C 1
ATOM 681 O O . GLN A 1 84 ? 2.215 5.485 -10.105 1.00 88.00 84 GLN A O 1
ATOM 686 N N . VAL A 1 85 ? 2.796 3.966 -11.660 1.00 88.50 85 VAL A N 1
ATOM 687 C CA . VAL A 1 85 ? 1.512 3.250 -11.658 1.00 88.50 85 VAL A CA 1
ATOM 688 C C . VAL A 1 85 ? 1.239 2.610 -10.297 1.00 88.50 85 VAL A C 1
ATOM 690 O O . VAL A 1 85 ? 0.153 2.794 -9.746 1.00 88.50 85 VAL A O 1
ATOM 693 N N . LEU A 1 86 ? 2.219 1.911 -9.717 1.00 88.62 86 LEU A N 1
ATOM 694 C CA . LEU A 1 86 ? 2.064 1.246 -8.420 1.00 88.62 86 LEU A CA 1
ATOM 695 C C . LEU A 1 86 ? 1.838 2.258 -7.289 1.00 88.62 86 LEU A C 1
ATOM 697 O O . LEU A 1 86 ? 0.920 2.094 -6.484 1.00 88.62 86 LEU A O 1
ATOM 701 N N . THR A 1 87 ? 2.615 3.345 -7.268 1.00 86.69 87 THR A N 1
ATOM 702 C CA . THR A 1 87 ? 2.469 4.413 -6.265 1.00 86.69 87 THR A CA 1
ATOM 703 C C . THR A 1 87 ? 1.110 5.102 -6.391 1.00 86.69 87 THR A C 1
ATOM 705 O O . THR A 1 87 ? 0.422 5.314 -5.391 1.00 86.69 87 THR A O 1
ATOM 708 N N . SER A 1 88 ? 0.692 5.422 -7.620 1.00 87.81 88 SER A N 1
ATOM 709 C CA . SER A 1 88 ? -0.611 6.037 -7.882 1.00 87.81 88 SER A CA 1
ATOM 710 C C . SER A 1 88 ? -1.753 5.131 -7.434 1.00 87.81 88 SER A C 1
ATOM 712 O O . SER A 1 88 ? -2.686 5.602 -6.791 1.00 87.81 88 SER A O 1
ATOM 714 N N . CYS A 1 89 ? -1.658 3.830 -7.712 1.00 87.56 89 CYS A N 1
ATOM 715 C CA . CYS A 1 89 ? -2.667 2.860 -7.311 1.00 87.56 89 CYS A CA 1
ATOM 716 C C . CYS A 1 89 ? -2.851 2.802 -5.790 1.00 87.56 89 CYS A C 1
ATOM 718 O O . CYS A 1 89 ? -3.975 2.894 -5.301 1.00 87.56 89 CYS A O 1
ATOM 720 N N . VAL A 1 90 ? -1.755 2.713 -5.028 1.00 88.69 90 VAL A N 1
ATOM 721 C CA . VAL A 1 90 ? -1.813 2.687 -3.557 1.00 88.69 90 VAL A CA 1
ATOM 722 C C . VAL A 1 90 ? -2.412 3.980 -3.005 1.00 88.69 90 VAL A C 1
ATOM 724 O O . VAL A 1 90 ? -3.261 3.929 -2.113 1.00 88.69 90 VAL A O 1
ATOM 727 N N . ASN A 1 91 ? -2.003 5.131 -3.544 1.00 86.75 91 ASN A N 1
ATOM 728 C CA . ASN A 1 91 ? -2.458 6.439 -3.073 1.00 86.75 91 ASN A CA 1
ATOM 729 C C . ASN A 1 91 ? -3.937 6.697 -3.372 1.00 86.75 91 ASN A C 1
ATOM 731 O O . ASN A 1 91 ? -4.631 7.284 -2.546 1.00 86.75 91 ASN A O 1
ATOM 735 N N . GLN A 1 92 ? -4.407 6.268 -4.541 1.00 89.62 92 GLN A N 1
ATOM 736 C CA . GLN A 1 92 ? -5.783 6.477 -4.990 1.00 89.62 92 GLN A CA 1
ATOM 737 C C . GLN A 1 92 ? -6.742 5.375 -4.539 1.00 89.62 92 GLN A C 1
ATOM 739 O O . GLN A 1 92 ? -7.945 5.536 -4.702 1.00 89.62 92 GLN A O 1
ATOM 744 N N . ALA A 1 93 ? -6.241 4.267 -3.987 1.00 90.31 93 ALA A N 1
ATOM 745 C CA . ALA A 1 93 ? -7.104 3.231 -3.444 1.00 90.31 93 ALA A CA 1
ATOM 746 C C . ALA A 1 93 ? -8.016 3.822 -2.359 1.00 90.31 93 ALA A C 1
ATOM 748 O O . ALA A 1 93 ? -7.538 4.472 -1.429 1.00 90.31 93 ALA A O 1
ATOM 749 N N . GLU A 1 94 ? -9.309 3.552 -2.397 1.00 92.50 94 GLU A N 1
ATOM 750 C CA . GLU A 1 94 ? -10.222 3.910 -1.315 1.00 92.50 94 GLU A CA 1
ATOM 751 C C . GLU A 1 94 ? -10.400 2.707 -0.394 1.00 92.50 94 GLU A C 1
ATOM 753 O O . GLU A 1 94 ? -10.497 1.573 -0.848 1.00 92.50 94 GLU A O 1
ATOM 758 N N . VAL A 1 95 ? -10.369 2.935 0.920 1.00 92.56 95 VAL A N 1
ATOM 759 C CA . VAL A 1 95 ? -10.611 1.875 1.907 1.00 92.56 95 VAL A CA 1
ATOM 760 C C . VAL A 1 95 ? -11.794 2.299 2.748 1.00 92.56 95 VAL A C 1
ATOM 762 O O . VAL A 1 95 ? -11.774 3.373 3.355 1.00 92.56 95 VAL A O 1
ATOM 765 N N . ARG A 1 96 ? -12.819 1.455 2.771 1.00 93.31 96 ARG A N 1
ATOM 766 C CA . ARG A 1 96 ? -14.096 1.725 3.430 1.00 93.31 96 ARG A CA 1
ATOM 767 C C . ARG A 1 96 ? -14.467 0.547 4.323 1.00 93.31 96 ARG A C 1
ATOM 769 O O . ARG A 1 96 ? -14.050 -0.583 4.072 1.00 93.31 96 ARG A O 1
ATOM 776 N N . ARG A 1 97 ? -15.227 0.825 5.384 1.00 91.31 97 ARG A N 1
ATOM 777 C CA . ARG A 1 97 ? -15.853 -0.208 6.216 1.00 91.31 97 ARG A CA 1
ATOM 778 C C . ARG A 1 97 ? -17.317 -0.327 5.794 1.00 91.31 97 ARG A C 1
ATOM 780 O O . ARG A 1 97 ? -18.066 0.635 5.944 1.00 91.31 97 ARG A O 1
ATOM 787 N N . GLU A 1 98 ? -17.699 -1.484 5.273 1.00 92.00 98 GLU A N 1
ATOM 788 C CA . GLU A 1 98 ? -19.050 -1.810 4.803 1.00 92.00 98 GLU A CA 1
ATOM 789 C C . GLU A 1 98 ? -19.490 -3.116 5.464 1.00 92.00 98 GLU A C 1
ATOM 791 O O . GLU A 1 98 ? -18.750 -4.093 5.419 1.00 92.00 98 GLU A O 1
ATOM 796 N N . ASP A 1 99 ? -20.649 -3.128 6.132 1.00 88.00 99 ASP A N 1
ATOM 797 C CA . ASP A 1 99 ? -21.182 -4.306 6.843 1.00 88.00 99 ASP A CA 1
ATOM 798 C C . ASP A 1 99 ? -20.152 -5.019 7.745 1.00 88.00 99 ASP A C 1
ATOM 800 O O . ASP A 1 99 ? -20.058 -6.245 7.795 1.00 88.00 99 ASP A O 1
ATOM 804 N N . ASP A 1 100 ? -19.361 -4.215 8.463 1.00 85.56 100 ASP A N 1
ATOM 805 C CA . ASP A 1 100 ? -18.260 -4.646 9.337 1.00 85.56 100 ASP A CA 1
ATOM 806 C C . ASP A 1 100 ? -17.089 -5.356 8.626 1.00 85.56 100 ASP A C 1
ATOM 808 O O . ASP A 1 100 ? -16.261 -6.018 9.248 1.00 85.56 100 ASP A O 1
ATOM 812 N N . GLN A 1 101 ? -16.974 -5.175 7.310 1.00 87.69 101 GLN A N 1
ATOM 813 C CA . GLN A 1 101 ? -15.865 -5.657 6.493 1.00 87.69 101 GLN A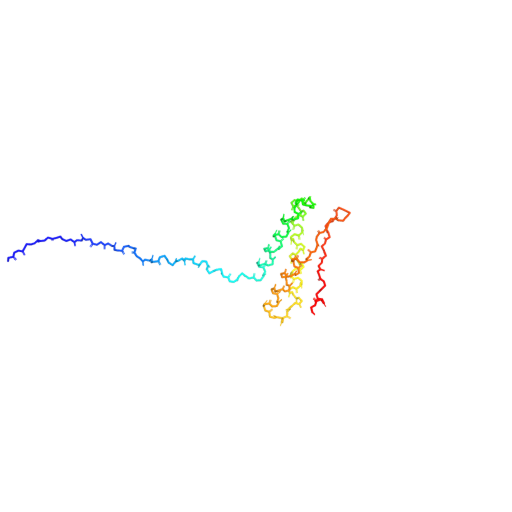 CA 1
ATOM 814 C C . GLN A 1 101 ? -15.092 -4.505 5.856 1.00 87.69 101 GLN A C 1
ATOM 816 O O . GLN A 1 101 ? -15.645 -3.464 5.507 1.00 87.69 101 GLN A O 1
ATOM 821 N N . LEU A 1 102 ? -13.784 -4.701 5.683 1.00 91.62 102 LEU A N 1
ATOM 822 C CA . LEU A 1 102 ? -12.943 -3.764 4.944 1.00 91.62 102 LEU A CA 1
ATOM 823 C C . LEU A 1 102 ? -12.983 -4.075 3.451 1.00 91.62 102 LEU A C 1
ATOM 825 O O . LEU A 1 102 ? -12.571 -5.159 3.020 1.00 91.62 102 LEU A O 1
ATOM 829 N N . VAL A 1 103 ? -13.419 -3.085 2.682 1.00 92.50 103 VAL A N 1
ATOM 830 C CA . VAL A 1 103 ? -13.440 -3.092 1.219 1.00 92.50 103 VAL A CA 1
ATOM 831 C C . VAL A 1 103 ? -12.355 -2.144 0.715 1.00 92.50 103 VAL A C 1
ATOM 833 O O . VAL A 1 103 ? -12.137 -1.077 1.295 1.00 92.50 103 VAL A O 1
ATOM 836 N N . ILE A 1 104 ? -11.643 -2.565 -0.334 1.00 93.31 104 ILE A N 1
ATOM 837 C CA . ILE A 1 104 ? -10.596 -1.776 -0.986 1.00 93.31 104 ILE A CA 1
ATOM 838 C C . ILE A 1 104 ? -10.987 -1.592 -2.447 1.00 93.31 104 ILE A C 1
ATOM 840 O O . ILE A 1 104 ? -11.071 -2.571 -3.187 1.00 93.31 104 ILE A O 1
ATOM 844 N N . ASP A 1 105 ? -11.181 -0.346 -2.857 1.00 92.25 105 ASP A N 1
ATOM 845 C CA . ASP A 1 105 ? -11.477 0.013 -4.237 1.00 92.25 105 ASP A CA 1
ATOM 846 C C . ASP A 1 105 ? -10.232 0.610 -4.879 1.00 92.25 105 ASP A C 1
ATOM 848 O O . ASP A 1 105 ? -9.733 1.649 -4.449 1.00 92.25 105 ASP A O 1
ATOM 852 N N . TYR A 1 106 ? -9.715 -0.051 -5.909 1.00 87.69 106 TYR A N 1
ATOM 853 C CA . TYR A 1 106 ? -8.563 0.434 -6.663 1.00 87.69 106 TYR A CA 1
ATOM 854 C C . TYR A 1 106 ? -9.006 1.225 -7.899 1.00 87.69 106 TYR A C 1
ATOM 856 O O . TYR A 1 106 ? -10.012 0.876 -8.525 1.00 87.69 106 TYR A O 1
ATOM 864 N N . PRO A 1 107 ? -8.253 2.264 -8.304 1.00 83.44 107 PRO A N 1
ATOM 865 C CA . PRO A 1 107 ? -8.545 2.995 -9.530 1.00 83.44 107 PRO A CA 1
ATOM 866 C C . PRO A 1 107 ? -8.432 2.081 -10.757 1.00 83.44 107 PRO A C 1
ATOM 868 O O . PRO A 1 107 ? -7.562 1.212 -10.850 1.00 83.44 107 PRO A O 1
ATOM 871 N N . SER A 1 108 ? -9.297 2.306 -11.745 1.00 76.25 108 SER A N 1
ATOM 872 C CA . SER A 1 108 ? -9.224 1.590 -13.020 1.00 76.25 108 SER A CA 1
ATOM 873 C C . SER A 1 108 ?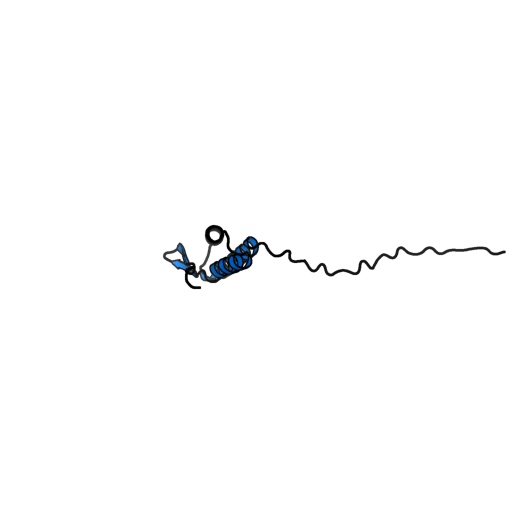 -7.980 2.018 -13.801 1.00 76.25 108 SER A C 1
ATOM 875 O O . SER A 1 108 ? -7.861 3.179 -14.189 1.00 76.25 108 SER A O 1
ATOM 877 N N . LEU A 1 109 ? -7.103 1.060 -14.115 1.00 66.00 109 LEU A N 1
ATOM 878 C CA . LEU A 1 109 ? -5.859 1.268 -14.876 1.00 66.00 109 LEU A CA 1
ATOM 879 C C . LEU A 1 109 ? -6.056 1.791 -16.315 1.00 66.00 109 LEU A C 1
ATOM 881 O O . LEU A 1 109 ? -5.081 2.135 -16.971 1.00 66.00 109 LEU A O 1
ATOM 885 N N . ASN A 1 110 ? -7.301 1.876 -16.797 1.00 54.50 110 ASN A N 1
ATOM 886 C CA . ASN A 1 110 ? -7.656 2.381 -18.129 1.00 54.50 110 ASN A CA 1
ATOM 887 C C . ASN A 1 110 ? -7.884 3.903 -18.188 1.00 54.50 110 ASN A C 1
ATOM 889 O O . ASN A 1 110 ? -8.303 4.409 -19.225 1.00 54.50 110 ASN A O 1
ATOM 893 N N . SER A 1 111 ? -7.656 4.629 -17.093 1.00 42.12 111 SER A N 1
ATOM 894 C CA . SER A 1 111 ? -7.840 6.086 -17.041 1.00 42.12 111 SER A CA 1
ATOM 895 C C . SER A 1 111 ? -6.489 6.800 -17.148 1.00 42.12 111 SER A C 1
ATOM 897 O O . SER A 1 111 ? -6.065 7.469 -16.209 1.00 42.12 111 SER A O 1
ATOM 899 N N . ALA A 1 112 ? -5.786 6.600 -18.262 1.00 38.16 112 ALA A N 1
ATOM 900 C CA . ALA A 1 112 ? -4.590 7.354 -18.637 1.00 38.16 112 ALA A CA 1
ATOM 901 C C . ALA A 1 112 ? -4.633 7.672 -20.133 1.00 38.16 112 ALA A C 1
ATOM 903 O O . ALA A 1 112 ? -4.941 6.743 -20.915 1.00 38.16 112 ALA A O 1
#

Sequence (112 aa):
MARRERREPQPDRERDRERPEREIEEPEHESVAALKGILTKTSSLLKPLGLTPQEATALVQRMYENVLDMDGRLVGESEEKRKQVLTSCVNQAEVRREDDQLVIDYPSLNSA

Radius of gyration: 26.74 Å; chains: 1; bounding box: 102×30×43 Å

Secondary structure (DSSP, 8-state):
-----------------------------HHHHHHHHHHHHHHHHTTTTT--HHHHHHHHHHHHHHHHHHHHHTTTS-HHHHHHHHHHHHHH-EEEEETTEEEEEPPPTT--